Protein AF-A0A3D1AT44-F1 (afdb_monomer)

Foldseek 3Di:
DDDDDDDDDDDPDPDDDDQDPVNDDPDDDDDCPPPDPDDDDPVVVVVVVVVVVVVVVVVVVVVVVVCVVVCVVVPD

Structure (mmCIF, N/CA/C/O backbone):
data_AF-A0A3D1AT44-F1
#
_entry.id   AF-A0A3D1AT44-F1
#
loop_
_atom_site.group_PDB
_atom_site.id
_atom_site.type_symbol
_atom_site.label_atom_id
_atom_site.label_alt_id
_atom_site.label_comp_id
_atom_site.label_asym_id
_atom_site.label_entity_id
_atom_site.label_seq_id
_atom_site.pdbx_PDB_ins_code
_atom_site.Cartn_x
_atom_site.Cartn_y
_atom_site.Cartn_z
_atom_site.occupancy
_atom_site.B_iso_or_equiv
_atom_site.auth_seq_id
_atom_site.auth_comp_id
_atom_site.auth_asym_id
_atom_site.auth_atom_id
_atom_site.pdbx_PDB_model_num
ATOM 1 N N . MET A 1 1 ? -20.664 -29.160 50.343 1.00 43.69 1 MET A N 1
ATOM 2 C CA . MET A 1 1 ? -20.321 -28.745 51.716 1.00 43.69 1 MET A CA 1
ATOM 3 C C . MET A 1 1 ? -18.840 -28.391 51.745 1.00 43.69 1 MET A C 1
ATOM 5 O O . MET A 1 1 ? -18.019 -29.257 51.989 1.00 43.69 1 MET A O 1
ATOM 9 N N . VAL A 1 2 ? -18.517 -27.145 51.394 1.00 53.62 2 VAL A N 1
ATOM 10 C CA . VAL A 1 2 ? -17.270 -26.454 51.756 1.00 53.62 2 VAL A CA 1
ATOM 11 C C . VAL A 1 2 ? -17.739 -25.039 52.076 1.00 53.62 2 VAL A C 1
ATOM 13 O O . VAL A 1 2 ? -18.137 -24.294 51.184 1.00 53.62 2 VAL A O 1
ATOM 16 N N . LEU A 1 3 ? -17.889 -24.785 53.368 1.00 64.56 3 LEU A N 1
ATOM 17 C CA . LEU A 1 3 ? -18.284 -23.511 53.955 1.00 64.56 3 LEU A CA 1
ATOM 18 C C . LEU A 1 3 ? -17.018 -22.760 54.387 1.00 64.56 3 LEU A C 1
ATOM 20 O O . LEU A 1 3 ? -16.003 -23.397 54.654 1.00 64.56 3 LEU A O 1
ATOM 24 N N . GLU A 1 4 ? -17.177 -21.438 54.514 1.00 57.81 4 GLU A N 1
ATOM 25 C CA . GLU A 1 4 ? -16.373 -20.517 55.339 1.00 57.81 4 GLU A CA 1
ATOM 26 C C . GLU A 1 4 ? -15.008 -20.080 54.749 1.00 57.81 4 GLU A C 1
ATOM 28 O O . GLU A 1 4 ? -14.201 -20.893 54.331 1.00 57.81 4 GLU A O 1
ATOM 33 N N . GLU A 1 5 ? -14.659 -18.796 54.607 1.00 48.62 5 GLU A N 1
ATOM 34 C CA . GLU A 1 5 ? -15.158 -17.576 55.245 1.00 48.62 5 GLU A CA 1
ATOM 35 C C . GLU A 1 5 ? -15.142 -16.367 54.297 1.00 48.62 5 GLU A C 1
ATOM 37 O O . GLU A 1 5 ? -14.133 -16.012 53.685 1.00 48.62 5 GLU A O 1
ATOM 42 N N . ALA A 1 6 ? -16.279 -15.675 54.232 1.00 53.56 6 ALA A N 1
ATOM 43 C CA . ALA A 1 6 ? -16.378 -14.347 53.656 1.00 53.56 6 ALA A CA 1
ATOM 44 C C . ALA A 1 6 ? -15.802 -13.325 54.648 1.00 53.56 6 ALA A C 1
ATOM 46 O O . ALA A 1 6 ? -16.525 -12.753 55.464 1.00 53.56 6 ALA A O 1
ATOM 47 N N . THR A 1 7 ? -14.496 -13.073 54.572 1.00 54.72 7 THR A N 1
ATOM 48 C CA . THR A 1 7 ? -13.870 -11.959 55.287 1.00 54.72 7 THR A CA 1
ATOM 49 C C . THR A 1 7 ? -14.487 -10.645 54.797 1.00 54.72 7 THR A C 1
ATOM 51 O O . THR A 1 7 ? -14.304 -10.229 53.649 1.00 54.72 7 THR A O 1
ATOM 54 N N . LYS A 1 8 ? -15.261 -9.992 55.671 1.00 48.03 8 LYS A N 1
ATOM 55 C CA . LYS A 1 8 ? -15.810 -8.649 55.462 1.00 48.03 8 LYS A CA 1
ATOM 56 C C . LYS A 1 8 ? -14.659 -7.650 55.295 1.00 48.03 8 LYS A C 1
ATOM 58 O O . LYS A 1 8 ? -13.988 -7.313 56.265 1.00 48.03 8 LYS A O 1
ATOM 63 N N . VAL A 1 9 ? -14.477 -7.123 54.086 1.00 55.19 9 VAL A N 1
ATOM 64 C CA . VAL A 1 9 ? -13.649 -5.935 53.840 1.00 55.19 9 VAL A CA 1
ATOM 65 C C . VAL A 1 9 ? -14.573 -4.722 53.778 1.00 55.19 9 VAL A C 1
ATOM 67 O O . VAL A 1 9 ? -15.285 -4.497 52.800 1.00 55.19 9 VAL A O 1
ATOM 70 N N . SER A 1 10 ? -14.592 -3.953 54.865 1.00 54.47 10 SER A N 1
ATOM 71 C CA . SER A 1 10 ? -15.143 -2.601 54.911 1.00 54.47 10 SER A CA 1
ATOM 72 C C . SER A 1 10 ? -14.166 -1.638 54.236 1.00 54.47 10 SER A C 1
ATOM 74 O O . SER A 1 10 ? -13.129 -1.293 54.797 1.00 54.47 10 SER A O 1
ATOM 76 N N . GLY A 1 11 ? -14.508 -1.230 53.019 1.00 51.75 11 GLY A N 1
ATOM 77 C CA . GLY A 1 11 ? -13.747 -0.317 52.170 1.00 51.75 11 GLY A CA 1
ATOM 78 C C . GLY A 1 11 ? -13.998 -0.722 50.727 1.00 51.75 11 GLY A C 1
ATOM 79 O O . GLY A 1 11 ? -13.787 -1.883 50.392 1.00 51.75 11 GLY A O 1
ATOM 80 N N . GLN A 1 12 ? -14.525 0.173 49.887 1.00 58.38 12 GLN A N 1
ATOM 81 C CA . GLN A 1 12 ? -14.847 -0.125 48.485 1.00 58.38 12 GLN A CA 1
ATOM 82 C C . GLN A 1 12 ? -13.570 -0.397 47.670 1.00 58.38 12 GLN A C 1
ATOM 84 O O . GLN A 1 12 ? -13.116 0.429 46.884 1.00 58.38 12 GLN A O 1
ATOM 89 N N . SER A 1 13 ? -12.985 -1.573 47.860 1.00 53.56 13 SER A N 1
ATOM 90 C CA . SER A 1 13 ? -11.891 -2.098 47.062 1.00 53.56 13 SER A CA 1
ATOM 91 C C . SER A 1 13 ? -12.525 -2.858 45.905 1.00 53.56 13 SER A C 1
ATOM 93 O O . SER A 1 13 ? -13.102 -3.932 46.092 1.00 53.56 13 SER A O 1
ATOM 95 N N . ARG A 1 14 ? -12.529 -2.251 44.713 1.00 65.19 14 ARG A N 1
ATOM 96 C CA . ARG A 1 14 ? -13.044 -2.891 43.496 1.00 65.19 14 ARG A CA 1
ATOM 97 C C . ARG A 1 14 ? -12.253 -4.176 43.260 1.00 65.19 14 ARG A C 1
ATOM 99 O O . ARG A 1 14 ? -11.091 -4.134 42.874 1.00 65.19 14 ARG A O 1
ATOM 106 N N . ARG A 1 15 ? -12.884 -5.319 43.521 1.00 68.94 15 ARG A N 1
ATOM 107 C CA . ARG A 1 15 ? -12.312 -6.641 43.269 1.00 68.94 15 ARG A CA 1
ATOM 108 C C . ARG A 1 15 ? -12.268 -6.848 41.755 1.00 68.94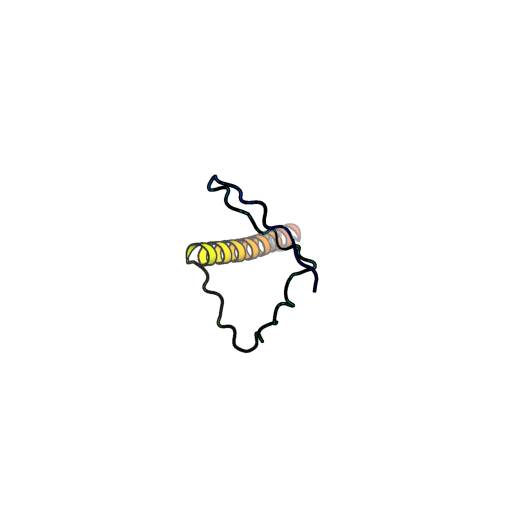 15 ARG A C 1
ATOM 110 O O . ARG A 1 15 ? -13.301 -7.090 41.140 1.00 68.94 15 ARG A O 1
ATOM 117 N N . PHE A 1 16 ? -11.095 -6.693 41.151 1.00 72.00 16 PHE A N 1
ATOM 118 C CA . PHE A 1 16 ? -10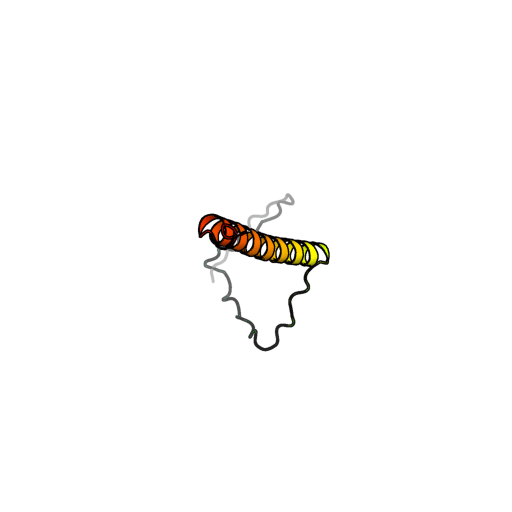.893 -7.013 39.740 1.00 72.00 16 PHE A CA 1
ATOM 119 C C . PHE A 1 16 ? -10.823 -8.535 39.594 1.00 72.00 16 PHE A C 1
ATOM 121 O O . PHE A 1 16 ? -9.956 -9.179 40.181 1.00 72.00 16 PHE A O 1
ATOM 128 N N . LEU A 1 17 ? -11.769 -9.112 38.853 1.00 74.25 17 LEU A N 1
ATOM 129 C CA . LEU A 1 17 ? -11.729 -10.516 38.462 1.00 74.25 17 LEU A CA 1
ATOM 130 C C . LEU A 1 1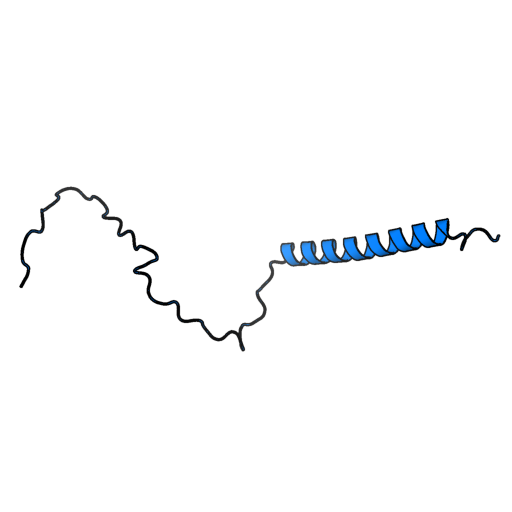7 ? -10.820 -10.626 37.234 1.00 74.25 17 LEU A C 1
ATOM 132 O O . LEU A 1 17 ? -11.196 -10.197 36.145 1.00 74.25 17 LEU A O 1
ATOM 136 N N . VAL A 1 18 ? -9.615 -11.159 37.422 1.00 75.31 18 VAL A N 1
ATOM 137 C CA . VAL A 1 18 ? -8.712 -11.487 36.315 1.00 75.31 18 VAL A CA 1
ATOM 138 C C . VAL A 1 18 ? -9.122 -12.862 35.801 1.00 75.31 18 VAL A C 1
ATOM 140 O O . VAL A 1 18 ? -8.835 -13.867 36.444 1.00 75.31 18 VAL A O 1
ATOM 143 N N . VAL A 1 19 ? -9.844 -12.901 34.681 1.00 77.31 19 VAL A N 1
ATOM 144 C CA . VAL A 1 19 ? -10.147 -14.159 33.987 1.00 77.31 19 VAL A CA 1
ATOM 145 C C . VAL A 1 19 ? -8.899 -14.562 33.205 1.00 77.31 19 VAL A C 1
ATOM 147 O O . VAL A 1 19 ? -8.409 -13.791 32.378 1.00 77.31 19 VAL A O 1
ATOM 150 N N . HIS A 1 20 ? -8.338 -15.729 33.515 1.00 79.50 20 HIS A N 1
ATOM 151 C CA . HIS A 1 20 ? -7.172 -16.256 32.814 1.00 79.50 20 HIS A CA 1
ATOM 152 C C . HIS A 1 20 ? -7.611 -16.808 31.445 1.00 79.50 20 HIS A C 1
ATOM 154 O O . HIS A 1 20 ? -8.665 -17.434 31.380 1.00 79.50 20 HIS A O 1
ATOM 160 N N . PRO A 1 21 ? -6.812 -16.684 30.365 1.00 71.00 21 PRO A N 1
ATOM 161 C CA . PRO A 1 21 ? -7.148 -17.247 29.047 1.00 71.00 21 PRO A CA 1
ATOM 162 C C . PRO A 1 21 ? -7.421 -18.761 29.046 1.00 71.00 21 PRO A C 1
ATOM 164 O O . PRO A 1 21 ? -7.989 -19.295 28.104 1.00 71.00 21 PRO A O 1
ATOM 167 N N . LEU A 1 22 ? -6.977 -19.457 30.098 1.00 77.31 22 LEU A N 1
ATOM 168 C CA . LEU A 1 22 ? -7.220 -20.887 30.307 1.00 77.31 22 LEU A CA 1
ATOM 169 C C . LEU A 1 22 ? -8.646 -21.179 30.801 1.00 77.31 22 LEU A C 1
ATOM 171 O O . LEU A 1 22 ? -9.165 -22.256 30.531 1.00 77.31 22 LEU A O 1
ATOM 175 N N . ASP A 1 23 ? -9.262 -20.219 31.492 1.00 78.12 23 ASP A N 1
ATOM 176 C CA . ASP A 1 23 ? -10.645 -20.271 31.978 1.00 78.12 23 ASP A CA 1
ATOM 177 C C . ASP A 1 23 ? -11.613 -19.568 31.012 1.00 78.12 23 ASP A C 1
ATOM 179 O O . ASP A 1 23 ? -12.780 -19.347 31.341 1.00 78.12 23 ASP A O 1
ATOM 183 N N . ASP A 1 24 ? -11.122 -19.171 29.835 1.00 79.06 24 ASP A N 1
ATOM 184 C CA . ASP A 1 24 ? -11.940 -18.512 28.831 1.00 79.06 24 ASP A CA 1
ATOM 185 C C . ASP A 1 24 ? -12.883 -19.523 28.173 1.00 79.06 24 ASP A C 1
ATOM 187 O O . ASP A 1 24 ? -12.532 -20.677 27.899 1.00 79.06 24 ASP A O 1
ATOM 191 N N . VAL A 1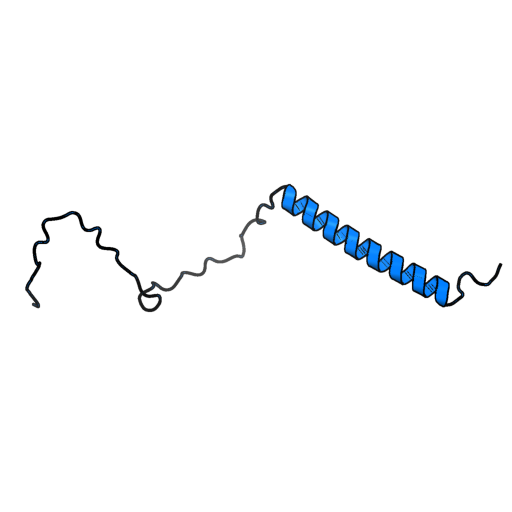 25 ? -14.117 -19.093 27.930 1.00 81.38 25 VAL A N 1
ATOM 192 C CA . VAL A 1 25 ? -15.104 -19.939 27.260 1.00 81.38 25 VAL A CA 1
ATOM 193 C C . VAL A 1 25 ? -14.686 -20.066 25.800 1.00 81.38 25 VAL A C 1
ATOM 195 O O . VAL A 1 25 ? -14.283 -19.088 25.176 1.00 81.38 25 VAL A O 1
ATOM 198 N N . VAL A 1 26 ? -14.793 -21.271 25.230 1.00 78.81 26 VAL A N 1
ATOM 199 C CA . VAL A 1 26 ? -14.438 -21.505 23.824 1.00 78.81 26 VAL A CA 1
ATOM 200 C C . VAL A 1 26 ? -15.199 -20.525 22.927 1.00 78.81 26 VAL A C 1
ATOM 202 O O . VAL A 1 26 ? -16.427 -20.574 22.845 1.00 78.81 26 VAL A O 1
ATOM 205 N N . GLU A 1 27 ? -14.463 -19.647 22.241 1.00 82.31 27 GLU A N 1
ATOM 206 C CA . GLU A 1 27 ? -15.034 -18.679 21.308 1.00 82.31 27 GLU A CA 1
ATOM 207 C C . GLU A 1 27 ? -15.813 -19.412 20.205 1.00 82.31 27 GLU A C 1
ATOM 209 O O . GLU A 1 27 ? -15.263 -20.210 19.436 1.00 82.31 27 GLU A O 1
ATOM 214 N N . GLN A 1 28 ? -17.112 -19.128 20.100 1.00 80.38 28 GLN A N 1
ATOM 215 C CA . GLN A 1 28 ? -17.939 -19.678 19.037 1.00 80.38 28 GLN A CA 1
ATOM 216 C C . GLN A 1 28 ? -17.614 -18.961 17.723 1.00 80.38 28 GLN A C 1
ATOM 218 O O . GLN A 1 28 ? -18.050 -17.837 17.481 1.00 80.38 28 GLN A O 1
ATOM 223 N N . LYS A 1 29 ? -16.845 -19.625 16.853 1.00 77.81 29 LYS A N 1
ATOM 224 C CA . LYS A 1 29 ? -16.497 -19.102 15.525 1.00 77.81 29 LYS A CA 1
ATOM 225 C C . LYS A 1 29 ? -17.764 -18.917 14.689 1.00 77.81 29 LYS A C 1
ATOM 227 O O . LYS A 1 29 ? -18.365 -19.886 14.227 1.00 77.81 29 LYS A O 1
ATOM 232 N N . VAL A 1 30 ? -18.169 -17.666 14.497 1.00 77.62 30 VAL A N 1
ATOM 233 C CA . VAL A 1 30 ? -19.328 -17.308 13.673 1.00 77.62 30 VAL A CA 1
ATOM 234 C C . VAL A 1 30 ? -18.980 -17.522 12.196 1.00 77.62 30 VAL A C 1
ATOM 236 O O . VAL A 1 30 ? -17.920 -17.103 11.730 1.00 77.62 30 VAL A O 1
ATOM 239 N N . GLY A 1 31 ? -19.863 -18.196 11.454 1.00 76.88 31 GLY A N 1
ATOM 240 C CA . GLY A 1 31 ? -19.665 -18.482 10.033 1.00 76.88 31 GLY A CA 1
ATOM 241 C C . GLY A 1 31 ? -19.555 -17.203 9.201 1.00 76.88 31 GLY A C 1
ATOM 242 O O . GLY A 1 31 ? -20.435 -16.345 9.242 1.00 76.88 31 GLY A O 1
ATOM 243 N N . THR A 1 32 ? -18.485 -17.081 8.415 1.00 78.75 32 THR A N 1
ATOM 244 C CA . THR A 1 32 ? -18.165 -15.849 7.677 1.00 78.75 32 THR A CA 1
ATOM 245 C C . THR A 1 32 ? -18.791 -15.746 6.289 1.00 78.75 32 THR A C 1
ATOM 247 O O . THR A 1 32 ? -18.605 -14.740 5.609 1.00 78.75 32 THR A O 1
ATOM 250 N N . ALA A 1 33 ? -19.582 -16.742 5.880 1.00 78.44 33 ALA A N 1
ATOM 251 C CA . ALA A 1 33 ? -20.171 -16.837 4.541 1.00 78.44 33 ALA A CA 1
ATOM 252 C C . ALA A 1 33 ? -21.058 -15.637 4.148 1.00 78.44 33 ALA A C 1
ATOM 254 O O . ALA A 1 33 ? -21.224 -15.363 2.964 1.00 78.44 33 ALA A O 1
ATOM 255 N N . HIS A 1 34 ? -21.593 -14.903 5.130 1.00 70.44 34 HIS A N 1
ATOM 256 C CA . HIS A 1 34 ? -22.431 -13.717 4.919 1.00 70.44 34 HIS A CA 1
ATOM 257 C C . HIS A 1 34 ? -21.847 -12.442 5.541 1.00 70.44 34 HIS A C 1
ATOM 259 O O . HIS A 1 34 ? -22.573 -11.461 5.721 1.00 70.44 34 HIS A O 1
ATOM 265 N N . LEU A 1 35 ? -20.554 -12.427 5.892 1.00 73.44 35 LEU A N 1
ATOM 266 C CA . LEU A 1 35 ? -19.934 -11.199 6.379 1.00 73.44 35 LEU A CA 1
ATOM 267 C C . LEU A 1 35 ? -19.896 -10.170 5.241 1.00 73.44 35 LEU A C 1
ATOM 269 O O . LEU A 1 35 ? -19.226 -10.353 4.225 1.00 73.44 35 LEU A O 1
ATOM 273 N N . GLY A 1 36 ? -20.651 -9.085 5.418 1.00 79.38 36 GLY A N 1
ATOM 274 C CA . GLY A 1 36 ? -20.663 -7.964 4.489 1.00 79.38 36 GLY A CA 1
ATOM 275 C C . GLY A 1 36 ? -19.287 -7.292 4.397 1.00 79.38 36 GLY A C 1
ATOM 276 O O . GLY A 1 36 ? -18.486 -7.383 5.330 1.00 79.38 36 GLY A O 1
ATOM 277 N N . PRO A 1 37 ? -18.996 -6.594 3.287 1.00 78.75 37 PRO A N 1
ATOM 278 C CA . PRO A 1 37 ? -17.712 -5.936 3.089 1.00 78.75 37 PRO A CA 1
ATOM 279 C C . PRO A 1 37 ? -17.415 -4.972 4.241 1.00 78.75 37 PRO A C 1
ATOM 281 O O . PRO A 1 37 ? -18.218 -4.092 4.563 1.00 78.75 37 PRO A O 1
ATOM 284 N N . MET A 1 38 ? -16.242 -5.140 4.853 1.00 83.19 38 MET A N 1
ATOM 285 C CA . MET A 1 38 ? -15.798 -4.298 5.956 1.00 83.19 38 MET A CA 1
ATOM 286 C C . MET A 1 38 ? -15.747 -2.840 5.492 1.00 83.19 38 MET A C 1
ATOM 288 O O . MET A 1 38 ? -15.065 -2.504 4.521 1.00 83.19 38 MET A O 1
ATOM 292 N N . ARG A 1 39 ? -16.508 -1.964 6.159 1.00 83.62 39 ARG A N 1
ATOM 293 C CA . ARG A 1 39 ? -16.568 -0.544 5.803 1.00 83.62 39 ARG A CA 1
ATOM 294 C C . ARG A 1 39 ? -15.194 0.092 5.990 1.00 83.62 39 ARG A C 1
ATOM 296 O O . ARG A 1 39 ? -14.749 0.317 7.110 1.00 83.62 39 ARG A O 1
ATOM 303 N N . LEU A 1 40 ? -14.551 0.426 4.878 1.00 88.56 40 LEU A N 1
ATOM 304 C CA . LEU A 1 40 ? -13.334 1.225 4.877 1.00 88.56 40 LEU A CA 1
ATOM 305 C C . LEU A 1 40 ? -13.695 2.698 5.063 1.00 88.56 40 LEU A C 1
ATOM 307 O O . LEU A 1 40 ? -14.579 3.223 4.377 1.00 88.56 40 LEU A O 1
ATOM 311 N N . THR A 1 41 ? -12.985 3.381 5.958 1.00 92.50 41 THR A N 1
ATOM 312 C CA . THR A 1 41 ? -13.097 4.835 6.071 1.00 92.50 41 THR A CA 1
ATOM 313 C C . THR A 1 41 ? -12.581 5.490 4.779 1.00 92.50 41 THR A C 1
ATOM 315 O O . THR A 1 41 ? -11.693 4.940 4.119 1.00 92.50 41 THR A O 1
ATOM 318 N N . PRO A 1 42 ? -13.113 6.657 4.372 1.00 90.94 42 PRO A N 1
ATOM 319 C CA . PRO A 1 42 ? -12.698 7.320 3.133 1.00 90.94 42 PRO A CA 1
ATOM 320 C C . PRO A 1 42 ? -11.187 7.561 3.053 1.00 90.94 42 PRO A C 1
ATOM 322 O O . PRO A 1 42 ? -10.594 7.363 1.997 1.00 90.94 42 PRO A O 1
ATOM 325 N N . ALA A 1 43 ? -10.555 7.899 4.181 1.00 93.81 43 ALA A N 1
ATOM 326 C CA . ALA A 1 43 ? -9.107 8.052 4.277 1.00 93.81 43 ALA A CA 1
ATOM 327 C C . ALA A 1 43 ? -8.368 6.769 3.866 1.00 93.81 43 ALA A C 1
ATOM 329 O O . ALA A 1 43 ? -7.504 6.816 2.996 1.00 93.81 43 ALA A O 1
ATOM 330 N N . VAL A 1 44 ? -8.771 5.612 4.403 1.00 92.75 44 VAL A N 1
ATOM 331 C CA . VAL A 1 44 ? -8.162 4.317 4.060 1.00 92.75 44 VAL A CA 1
ATOM 332 C C . VAL A 1 44 ? -8.360 3.987 2.579 1.00 92.75 44 VAL A C 1
ATOM 334 O O . VAL A 1 44 ? -7.448 3.472 1.936 1.00 92.75 44 VAL A O 1
ATOM 337 N N . ARG A 1 45 ? -9.516 4.333 1.997 1.00 92.06 45 ARG A N 1
ATOM 338 C CA . ARG A 1 45 ? -9.762 4.142 0.556 1.00 92.06 45 ARG A CA 1
ATOM 339 C C . ARG A 1 45 ? -8.782 4.953 -0.293 1.00 92.06 45 ARG A C 1
ATOM 341 O O . ARG A 1 45 ? -8.234 4.407 -1.249 1.00 92.06 45 ARG A O 1
ATOM 348 N N . TYR A 1 46 ? -8.531 6.212 0.066 1.00 96.69 46 TYR A N 1
ATOM 349 C CA . TYR A 1 46 ? -7.543 7.041 -0.627 1.00 96.69 46 TYR A CA 1
ATOM 350 C C . TYR A 1 46 ? -6.115 6.540 -0.416 1.00 96.69 46 TYR A C 1
ATOM 352 O O . TYR A 1 46 ? -5.360 6.489 -1.383 1.00 96.69 46 TYR A O 1
ATOM 360 N N . SER A 1 47 ? -5.751 6.099 0.790 1.00 9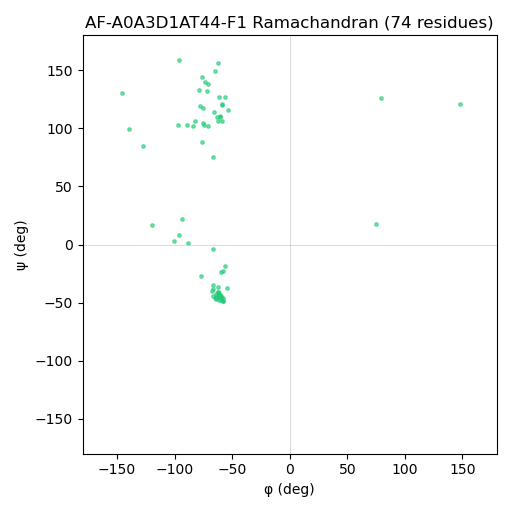5.94 47 SER A N 1
ATOM 361 C CA . SER A 1 47 ? -4.434 5.502 1.049 1.00 95.94 47 SER A CA 1
ATOM 362 C C . SER A 1 47 ? -4.192 4.259 0.193 1.00 95.94 47 SER A C 1
ATOM 364 O O . SER A 1 47 ? -3.135 4.133 -0.420 1.00 95.94 47 SER A O 1
ATOM 366 N N . LEU A 1 48 ? -5.180 3.366 0.089 1.00 95.19 48 LEU A N 1
ATOM 367 C CA . LEU A 1 48 ? -5.086 2.170 -0.753 1.00 95.19 48 LEU A CA 1
ATOM 368 C C . LEU A 1 48 ? -5.022 2.518 -2.244 1.00 95.19 48 LEU A C 1
ATOM 370 O O . LEU A 1 48 ? -4.270 1.890 -2.989 1.00 95.19 48 LEU A O 1
ATOM 374 N N . LEU A 1 49 ? -5.776 3.529 -2.684 1.00 96.31 49 LEU A N 1
ATOM 375 C CA . LEU A 1 49 ? -5.722 4.007 -4.063 1.00 96.31 49 LEU A CA 1
ATOM 376 C C . LEU A 1 49 ? -4.349 4.607 -4.392 1.00 96.31 49 LEU A C 1
ATOM 378 O O . LEU A 1 49 ? -3.771 4.264 -5.420 1.00 96.31 49 LEU A O 1
ATOM 382 N N . ALA A 1 50 ? -3.812 5.454 -3.511 1.00 97.25 50 ALA A N 1
ATOM 383 C CA . ALA A 1 50 ? -2.494 6.062 -3.661 1.00 97.25 50 ALA A CA 1
ATOM 384 C C . ALA A 1 50 ? -1.389 5.000 -3.672 1.00 97.25 50 ALA A C 1
ATOM 386 O O . ALA A 1 50 ? -0.514 5.035 -4.534 1.00 97.25 50 ALA A O 1
ATOM 387 N N . LEU A 1 51 ? -1.469 4.009 -2.779 1.00 97.00 51 LEU A N 1
ATOM 388 C CA . LEU A 1 51 ? -0.536 2.884 -2.751 1.00 97.00 51 LEU A CA 1
ATOM 389 C C . LEU A 1 51 ? -0.581 2.083 -4.056 1.00 97.00 51 LEU A C 1
ATOM 391 O O . LEU A 1 51 ? 0.461 1.758 -4.628 1.00 97.00 51 LEU A O 1
ATOM 395 N N . ARG A 1 52 ? -1.784 1.788 -4.560 1.00 97.31 52 ARG A N 1
ATOM 396 C CA . ARG A 1 52 ? -1.945 1.086 -5.837 1.00 97.31 52 ARG A CA 1
ATOM 397 C C . ARG A 1 52 ? -1.375 1.902 -6.996 1.00 97.31 52 ARG A C 1
ATOM 399 O O . ARG A 1 52 ? -0.663 1.345 -7.826 1.00 97.31 52 ARG A O 1
ATOM 406 N N . ALA A 1 53 ? -1.662 3.200 -7.044 1.00 98.06 53 ALA A N 1
ATOM 407 C CA . ALA A 1 53 ? -1.139 4.100 -8.067 1.00 98.06 53 ALA A CA 1
ATOM 408 C C . ALA A 1 53 ? 0.394 4.177 -8.022 1.00 98.06 53 ALA A C 1
ATOM 410 O O . ALA A 1 53 ? 1.037 4.100 -9.065 1.00 98.06 53 ALA A O 1
ATOM 411 N N . TYR A 1 54 ? 0.979 4.241 -6.825 1.00 97.62 54 TYR A N 1
ATOM 412 C CA . TYR A 1 54 ? 2.426 4.220 -6.626 1.00 97.62 54 TYR A CA 1
ATOM 413 C C . TYR A 1 54 ? 3.069 2.948 -7.189 1.00 97.62 54 TYR A C 1
ATOM 415 O O . TYR A 1 54 ? 4.048 3.032 -7.925 1.00 97.62 54 TYR A O 1
ATOM 423 N N . MET A 1 55 ? 2.498 1.774 -6.908 1.00 97.69 55 MET A N 1
ATOM 424 C CA . MET A 1 55 ? 3.025 0.507 -7.430 1.00 97.69 55 MET A CA 1
ATOM 425 C C . MET A 1 55 ? 2.977 0.450 -8.960 1.00 97.69 55 MET A C 1
ATOM 427 O O . MET A 1 55 ? 3.936 0.013 -9.595 1.00 97.69 55 MET A O 1
ATOM 431 N N . VAL A 1 56 ? 1.886 0.935 -9.563 1.00 97.94 56 VAL A N 1
ATOM 432 C CA . VAL A 1 56 ? 1.761 1.021 -11.026 1.00 97.94 56 VAL A CA 1
ATOM 433 C C . VAL A 1 56 ? 2.790 1.992 -11.604 1.00 97.94 56 VAL A C 1
ATOM 435 O O . VAL A 1 56 ? 3.469 1.654 -12.569 1.00 97.94 56 VAL A O 1
ATOM 438 N N . LEU A 1 57 ? 2.951 3.168 -10.994 1.00 98.25 57 LEU A N 1
ATOM 439 C CA . LEU A 1 57 ? 3.940 4.159 -11.414 1.00 98.25 57 LEU A CA 1
ATOM 440 C C . LEU A 1 57 ? 5.364 3.592 -11.353 1.00 98.25 57 LEU A C 1
ATOM 442 O O . LEU A 1 57 ? 6.124 3.757 -12.304 1.00 98.25 57 LEU A O 1
ATOM 446 N N . MET A 1 58 ? 5.706 2.888 -10.272 1.00 97.81 58 MET A N 1
ATOM 447 C CA . MET A 1 58 ? 7.014 2.247 -10.116 1.00 97.81 58 MET A CA 1
ATOM 448 C C . MET A 1 58 ? 7.266 1.199 -11.199 1.00 97.81 58 MET A C 1
ATOM 450 O O . MET A 1 58 ? 8.341 1.196 -11.795 1.00 97.81 58 MET A O 1
ATOM 454 N N . MET A 1 59 ? 6.270 0.368 -11.522 1.00 97.44 59 MET A N 1
ATOM 455 C CA . M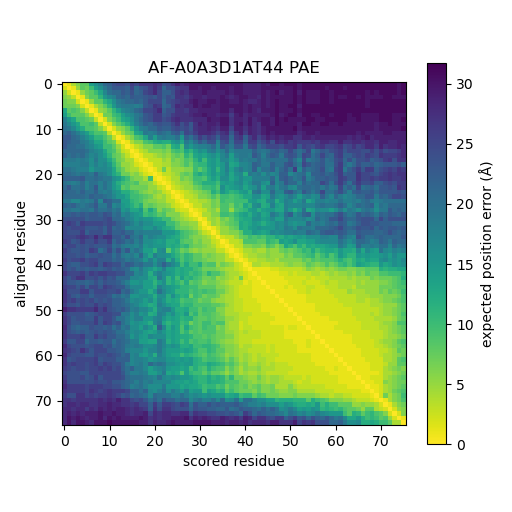ET A 1 59 ? 6.379 -0.585 -12.630 1.00 97.44 59 MET A CA 1
ATOM 456 C C . MET A 1 59 ? 6.628 0.115 -13.968 1.00 97.44 59 MET A C 1
ATOM 458 O O . MET A 1 59 ? 7.549 -0.260 -14.689 1.00 97.44 59 MET A O 1
ATOM 462 N N . VAL A 1 60 ? 5.862 1.164 -14.283 1.00 97.69 60 VAL A N 1
ATOM 463 C CA . VAL A 1 60 ? 6.042 1.934 -15.526 1.00 97.69 60 VAL A CA 1
ATOM 464 C C . VAL A 1 60 ? 7.434 2.558 -15.589 1.00 97.69 60 VAL A C 1
ATOM 466 O O . VAL A 1 60 ? 8.087 2.480 -16.628 1.00 97.69 60 VAL A O 1
ATOM 469 N N . MET A 1 61 ? 7.910 3.138 -14.487 1.00 96.94 61 MET A N 1
ATOM 470 C CA . MET A 1 61 ? 9.227 3.771 -14.427 1.00 96.94 61 MET A CA 1
ATOM 471 C C . MET A 1 61 ? 10.353 2.756 -14.648 1.00 96.94 61 MET A C 1
ATOM 473 O O . MET A 1 61 ? 11.280 3.024 -15.412 1.00 96.94 61 MET A O 1
ATOM 477 N N . VAL A 1 62 ? 10.252 1.571 -1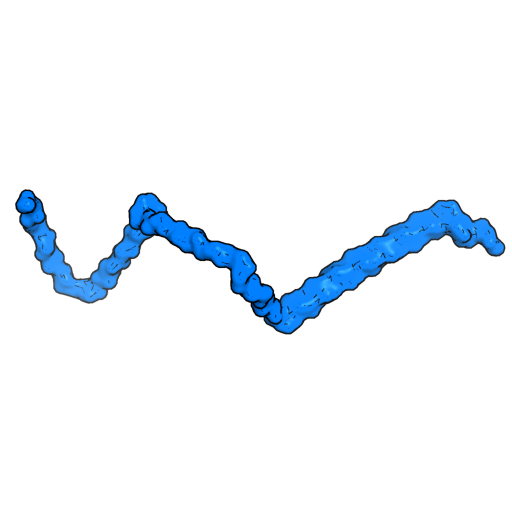4.039 1.00 96.50 62 VAL A N 1
ATOM 478 C CA . VAL A 1 62 ? 11.210 0.477 -14.250 1.00 96.50 62 VAL A CA 1
ATOM 479 C C . VAL A 1 62 ? 11.168 -0.006 -15.697 1.00 96.50 62 VAL A C 1
ATOM 481 O O . VAL A 1 62 ? 12.218 -0.118 -16.324 1.00 96.50 62 VAL A O 1
ATOM 484 N N . CYS A 1 63 ? 9.982 -0.237 -16.263 1.00 95.62 63 CYS A N 1
ATOM 485 C CA . CYS A 1 63 ? 9.847 -0.630 -17.666 1.00 95.62 63 CYS A CA 1
ATOM 486 C C . CYS A 1 63 ? 10.465 0.410 -18.607 1.00 95.62 63 CYS A C 1
ATOM 488 O O . CYS A 1 63 ? 11.228 0.043 -19.497 1.00 95.62 63 CYS A O 1
ATOM 490 N N . TYR A 1 64 ? 10.182 1.696 -18.389 1.00 95.31 64 TYR A N 1
ATOM 491 C CA . TYR A 1 64 ? 10.769 2.789 -19.161 1.00 95.31 64 TYR A CA 1
ATOM 492 C C . TYR A 1 64 ? 12.296 2.778 -19.074 1.00 95.31 64 TYR A C 1
ATOM 494 O O . TYR A 1 64 ? 12.972 2.817 -20.100 1.00 95.31 64 TYR A O 1
ATOM 502 N N . TYR A 1 65 ? 12.840 2.668 -17.861 1.00 93.81 65 TYR A N 1
ATOM 503 C CA . TYR A 1 65 ? 14.282 2.644 -17.642 1.00 93.81 65 TYR A CA 1
ATOM 504 C C . TYR A 1 65 ? 14.953 1.448 -18.328 1.00 93.81 65 TYR A C 1
ATOM 506 O O . TYR A 1 65 ? 15.980 1.607 -18.987 1.00 93.81 65 TYR A O 1
ATOM 514 N N . VAL A 1 66 ? 14.352 0.260 -18.231 1.00 94.50 66 VAL A N 1
ATOM 515 C CA . VAL A 1 66 ? 14.866 -0.955 -18.874 1.00 94.50 66 VAL A CA 1
ATOM 516 C C . VAL A 1 66 ? 14.797 -0.846 -20.397 1.00 94.50 66 VAL A C 1
ATOM 518 O O . VAL A 1 66 ? 15.776 -1.171 -21.060 1.00 94.50 66 VAL A O 1
ATOM 521 N N . LEU A 1 67 ? 13.692 -0.354 -20.964 1.00 93.69 67 LEU A N 1
ATOM 522 C CA . LEU A 1 67 ? 13.552 -0.141 -22.412 1.00 93.69 67 LEU A CA 1
ATOM 523 C C . LEU A 1 67 ? 14.561 0.887 -22.936 1.00 93.69 67 LEU A C 1
ATOM 525 O O . LEU A 1 67 ? 15.160 0.693 -23.995 1.00 93.69 67 LEU A O 1
ATOM 529 N N . HIS A 1 68 ? 14.775 1.961 -22.177 1.00 88.19 68 HIS A N 1
ATOM 530 C CA . HIS A 1 68 ? 15.783 2.96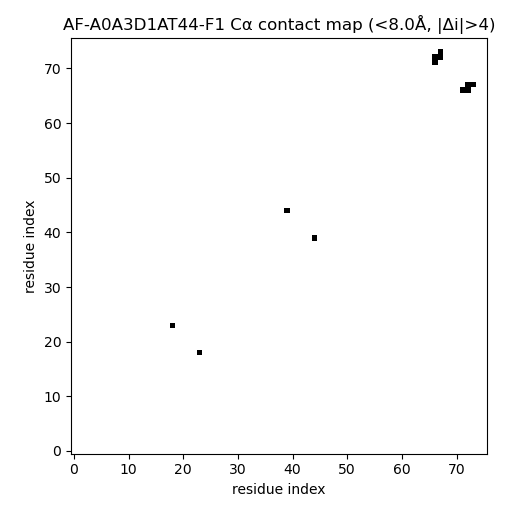8 -22.476 1.00 88.19 68 HIS A CA 1
ATOM 531 C C . HIS A 1 68 ? 17.195 2.361 -22.469 1.00 88.19 68 HIS A C 1
ATOM 533 O O . HIS A 1 68 ? 17.945 2.544 -23.427 1.00 88.19 68 HIS A O 1
ATOM 539 N N . LEU A 1 69 ? 17.547 1.584 -21.436 1.00 88.94 69 LEU A N 1
ATOM 540 C CA . LEU A 1 69 ? 18.851 0.918 -21.335 1.00 88.94 69 LEU A CA 1
ATOM 541 C C . LEU A 1 69 ? 19.052 -0.163 -22.407 1.00 88.94 69 LEU A C 1
ATOM 543 O O . LEU A 1 69 ? 20.155 -0.319 -22.923 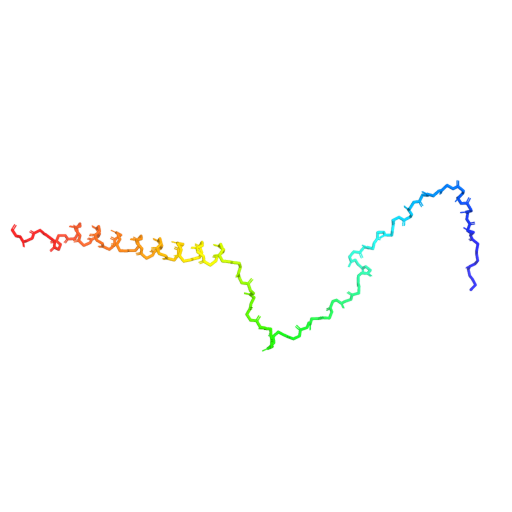1.00 88.94 69 LEU A O 1
ATOM 547 N N . ALA A 1 70 ? 17.987 -0.873 -22.779 1.00 90.00 70 ALA A N 1
ATOM 548 C CA . ALA A 1 70 ? 17.995 -1.874 -23.843 1.00 90.00 70 ALA A CA 1
ATOM 549 C C . ALA A 1 70 ? 18.240 -1.274 -25.239 1.00 90.00 70 ALA A C 1
ATOM 551 O O . ALA A 1 70 ? 18.328 -2.013 -26.218 1.00 90.00 70 ALA A O 1
ATOM 552 N N . GLY A 1 71 ? 18.333 0.052 -25.355 1.00 80.44 71 GLY A N 1
ATOM 553 C CA . GLY A 1 71 ? 18.556 0.712 -26.630 1.00 80.44 71 GLY A CA 1
ATOM 554 C C . GLY A 1 71 ? 17.317 0.742 -27.522 1.00 80.44 71 GLY A C 1
ATOM 555 O O . GLY A 1 71 ? 17.427 1.022 -28.711 1.00 80.44 71 GLY A O 1
ATOM 556 N N . ALA A 1 72 ? 16.117 0.514 -26.972 1.00 73.31 72 ALA A N 1
ATOM 557 C CA . ALA A 1 72 ? 14.877 0.660 -27.741 1.00 73.31 72 ALA A CA 1
ATOM 558 C C . ALA A 1 72 ? 14.702 2.096 -28.281 1.00 73.31 72 ALA A C 1
ATOM 560 O O . ALA A 1 72 ? 14.041 2.298 -29.295 1.00 73.31 72 ALA A O 1
ATOM 561 N N . PHE A 1 73 ? 15.337 3.078 -27.630 1.00 68.31 73 PHE A N 1
ATOM 562 C CA . PHE A 1 73 ? 15.385 4.482 -28.046 1.00 68.31 73 PHE A CA 1
ATOM 563 C C . PHE A 1 73 ? 16.699 4.890 -28.745 1.00 68.31 73 PHE A C 1
ATOM 565 O O . PHE A 1 73 ? 16.850 6.057 -29.088 1.00 68.31 73 PHE A O 1
ATOM 572 N N . THR A 1 74 ? 17.652 3.977 -28.991 1.00 66.88 74 THR A N 1
ATOM 573 C CA . THR A 1 74 ? 18.975 4.315 -29.573 1.00 66.88 74 THR A CA 1
ATOM 574 C C . THR A 1 74 ? 19.043 4.173 -31.098 1.00 66.88 74 THR A C 1
ATOM 576 O O . THR A 1 74 ? 20.127 4.054 -31.670 1.00 66.88 74 THR A O 1
ATOM 579 N N . ARG A 1 75 ? 17.898 4.214 -31.790 1.00 60.22 75 ARG A N 1
ATOM 580 C CA . ARG A 1 75 ? 17.849 4.271 -33.257 1.00 60.22 75 ARG A CA 1
ATOM 581 C C . ARG A 1 75 ? 16.971 5.437 -33.720 1.00 60.22 75 ARG A C 1
ATOM 583 O O . ARG A 1 75 ? 15.784 5.263 -33.983 1.00 60.22 75 ARG A O 1
ATOM 590 N N . GLY A 1 76 ? 17.599 6.608 -33.793 1.00 55.38 76 GLY A N 1
ATOM 591 C CA . GLY A 1 76 ? 17.119 7.863 -34.372 1.00 55.38 76 GLY A CA 1
ATOM 592 C C . GLY A 1 76 ? 18.304 8.787 -34.586 1.00 55.38 76 GLY A C 1
ATOM 593 O O . GLY A 1 76 ? 18.967 9.082 -33.570 1.00 55.38 76 GLY A O 1
#

Secondary structure (DSSP, 8-state):
----------S---------TTS--------GGG-PPP---HHHHHHHHHHHHHHHHHHHHHHHHHHHHTTTT---

Solvent-accessible surface area (backbone atoms only — not comparable to full-atom values): 5273 Å² total; per-residue (Å²): 143,85,78,89,78,87,78,84,72,91,64,98,69,82,80,79,83,84,81,50,85,86,76,52,76,83,79,79,82,73,80,65,91,74,65,69,82,80,85,70,53,71,68,57,51,49,52,52,50,51,51,52,50,49,54,52,51,52,51,52,52,50,50,51,52,51,41,52,72,72,42,75,73,73,80,127

Mean predicted aligned error: 15.48 Å

Sequence (76 aa):
MVLEEATKVSGQSRRFLVVHPLDDVVEQKVGTAHLGPMRLTPAVRYSLLALRAYMVLMMVMVCYYVLHLAGAFTRG

Radius of gyration: 31.35 Å; Cα contacts (8 Å, |Δi|>4): 6; chains: 1; bounding box: 41×37×90 Å

pLDDT: mean 79.53, std 15.64, range [43.69, 98.25]